Protein AF-A0A6A4YZ15-F1 (afdb_monomer_lite)

Radius of gyration: 34.21 Å; chains: 1; bounding box: 35×114×60 Å

pLDDT: mean 71.5, std 19.57, range [32.34, 95.44]

Foldseek 3Di:
DDDDDDDDDDDDDDPVNVVVVVVVVPPDDPPDPDDDPPPPPPCPPVNVDPDQAQDDAFFQVSLCVSFWDQDPVPRAIDGPPDDDPRNCVVCVPVVVLNVLVVVVSNVDRDSVRVCVVQPPQGNGSVSVSVVSVVCVVVVVD

Structure (mmCIF, N/CA/C/O backbone):
data_AF-A0A6A4YZ15-F1
#
_entry.id   AF-A0A6A4YZ15-F1
#
loop_
_atom_site.group_PDB
_atom_site.id
_atom_site.type_symbol
_atom_site.label_atom_id
_atom_site.label_alt_id
_atom_site.label_comp_id
_atom_site.label_asym_id
_atom_site.label_entity_id
_atom_site.label_seq_id
_atom_site.pdbx_PDB_ins_code
_atom_site.Cartn_x
_atom_site.Cartn_y
_atom_site.Cartn_z
_atom_site.occupancy
_atom_site.B_iso_or_equiv
_atom_site.auth_seq_id
_atom_site.auth_comp_id
_atom_site.auth_asym_id
_atom_site.auth_atom_id
_atom_site.pdbx_PDB_model_num
ATOM 1 N N . MET A 1 1 ? -5.488 -96.696 44.374 1.00 39.12 1 MET A N 1
ATOM 2 C CA . MET A 1 1 ? -5.422 -95.539 45.300 1.00 39.12 1 MET A CA 1
ATOM 3 C C . MET A 1 1 ? -4.409 -94.554 44.734 1.00 39.12 1 MET A C 1
ATOM 5 O O . MET A 1 1 ? -3.483 -95.032 44.093 1.00 39.12 1 MET A O 1
ATOM 9 N N . ALA A 1 2 ? -4.594 -93.246 44.975 1.00 36.00 2 ALA A N 1
ATOM 10 C CA . ALA A 1 2 ? -3.928 -92.121 44.281 1.00 36.00 2 ALA A CA 1
ATOM 11 C C . ALA A 1 2 ? -4.309 -92.022 42.770 1.00 36.00 2 ALA A C 1
ATOM 13 O O . ALA A 1 2 ? -4.604 -93.055 42.173 1.00 36.00 2 ALA A O 1
ATOM 14 N N . LEU A 1 3 ? -4.524 -90.866 42.105 1.00 37.41 3 LEU A N 1
ATOM 15 C CA . LEU A 1 3 ? -4.035 -89.465 42.224 1.00 37.41 3 LEU A CA 1
ATOM 16 C C . LEU A 1 3 ? -2.564 -89.315 41.768 1.00 37.41 3 LEU A C 1
ATOM 18 O O . LEU A 1 3 ? -1.735 -90.081 42.239 1.00 37.41 3 LEU A O 1
ATOM 22 N N . THR A 1 4 ? -2.140 -88.385 40.897 1.00 38.31 4 THR A N 1
ATOM 23 C CA . THR A 1 4 ? -2.760 -87.240 40.160 1.00 38.31 4 THR A CA 1
ATOM 24 C C . THR A 1 4 ? -2.406 -87.339 38.636 1.00 38.31 4 THR A C 1
ATOM 26 O O . THR A 1 4 ? -2.055 -88.437 38.218 1.00 38.31 4 THR A O 1
ATOM 29 N N . HIS A 1 5 ? -2.486 -86.369 37.696 1.00 36.94 5 HIS A N 1
ATOM 30 C CA . HIS A 1 5 ? -2.836 -84.928 37.643 1.00 36.94 5 HIS A CA 1
ATOM 31 C C . HIS A 1 5 ? -3.290 -84.508 36.206 1.00 36.94 5 HIS A C 1
ATOM 33 O O . HIS A 1 5 ? -3.185 -85.297 35.271 1.00 36.94 5 HIS A O 1
ATOM 39 N N . GLU A 1 6 ? -3.731 -83.255 36.022 1.00 37.06 6 GLU A N 1
ATOM 40 C CA . GLU A 1 6 ? -3.814 -82.513 34.734 1.00 37.06 6 GLU A CA 1
ATOM 41 C C . GLU A 1 6 ? -2.393 -82.148 34.198 1.00 37.06 6 GLU A C 1
ATOM 43 O O . GLU A 1 6 ? -1.447 -82.172 34.984 1.00 37.06 6 GLU A O 1
ATOM 48 N N . THR A 1 7 ? -2.117 -81.790 32.929 1.00 33.78 7 THR A N 1
ATOM 49 C CA . THR A 1 7 ? -2.670 -80.652 32.141 1.00 33.78 7 THR A CA 1
ATOM 50 C C . THR A 1 7 ? -2.532 -80.787 30.600 1.00 33.78 7 THR A C 1
ATOM 52 O O . THR A 1 7 ? -2.102 -81.807 30.068 1.00 33.78 7 THR A O 1
ATOM 55 N N . CYS A 1 8 ? -2.988 -79.753 29.875 1.00 32.34 8 CYS A N 1
ATOM 56 C CA . CYS A 1 8 ? -3.321 -79.726 28.445 1.00 32.34 8 CYS A CA 1
ATOM 57 C C . CYS A 1 8 ? -2.170 -79.510 27.432 1.00 32.34 8 CYS A C 1
ATOM 59 O O . CYS A 1 8 ? -1.076 -79.063 27.759 1.00 32.34 8 CYS A O 1
ATOM 61 N N . TYR A 1 9 ? -2.528 -79.736 26.158 1.00 38.69 9 TYR A N 1
ATOM 62 C CA . TYR A 1 9 ? -1.960 -79.198 24.908 1.00 38.69 9 TYR A CA 1
ATOM 63 C C . TYR A 1 9 ? -1.015 -77.979 25.005 1.00 38.69 9 TYR A C 1
ATOM 65 O O . TYR A 1 9 ? -1.377 -76.937 25.547 1.00 38.69 9 TYR A O 1
ATOM 73 N N . GLY A 1 10 ? 0.099 -78.043 24.265 1.00 36.59 10 GLY A N 1
ATOM 74 C CA . GLY A 1 10 ? 0.912 -76.882 23.886 1.00 36.59 10 GLY A CA 1
ATOM 75 C C . GLY A 1 10 ? 1.788 -77.187 22.667 1.00 36.59 10 GLY A C 1
ATOM 76 O O . GLY A 1 10 ? 2.766 -77.921 22.769 1.00 36.59 10 GLY A O 1
ATOM 77 N N . SER A 1 11 ? 1.431 -76.662 21.492 1.00 51.66 11 SER A N 1
ATOM 78 C CA . SER A 1 11 ? 2.167 -76.899 20.240 1.00 51.66 11 SER A CA 1
ATOM 79 C C . SER A 1 11 ? 3.531 -76.200 20.242 1.00 51.66 11 SER A C 1
ATOM 81 O O . SER A 1 11 ? 3.593 -74.978 20.384 1.00 51.66 11 SER A O 1
ATOM 83 N N . GLY A 1 12 ? 4.611 -76.955 20.030 1.00 46.38 12 GLY A N 1
ATOM 84 C CA . GLY A 1 12 ? 5.973 -76.420 19.997 1.00 46.38 12 GLY A CA 1
ATOM 85 C C . GLY A 1 12 ? 6.219 -75.471 18.822 1.00 46.38 12 GLY A C 1
ATOM 86 O O . GLY A 1 12 ? 6.351 -75.911 17.682 1.00 46.38 12 GLY A O 1
ATOM 87 N N . LEU A 1 13 ? 6.330 -74.172 19.107 1.00 52.66 13 LEU A N 1
ATOM 88 C CA . LEU A 1 13 ? 6.823 -73.174 18.159 1.00 52.66 13 LEU A CA 1
ATOM 89 C C . LEU A 1 13 ? 8.352 -73.261 18.097 1.00 52.66 13 LEU A C 1
ATOM 91 O O . LEU A 1 13 ? 9.043 -72.850 19.029 1.00 52.66 13 LEU A O 1
ATOM 95 N N . THR A 1 14 ? 8.887 -73.815 17.008 1.00 62.66 14 THR A N 1
ATOM 96 C CA . THR A 1 14 ? 10.335 -73.849 16.767 1.00 62.66 14 THR A CA 1
ATOM 97 C C . THR A 1 14 ? 10.879 -72.446 16.495 1.00 62.66 14 THR A C 1
ATOM 99 O O . THR A 1 14 ? 10.172 -71.572 15.988 1.00 62.66 14 THR A O 1
ATOM 102 N N . PHE A 1 15 ? 12.158 -72.230 16.816 1.00 52.66 15 PHE A N 1
ATOM 103 C CA . PHE A 1 15 ? 12.828 -70.936 16.652 1.00 52.66 15 PHE A CA 1
ATOM 104 C C . PHE A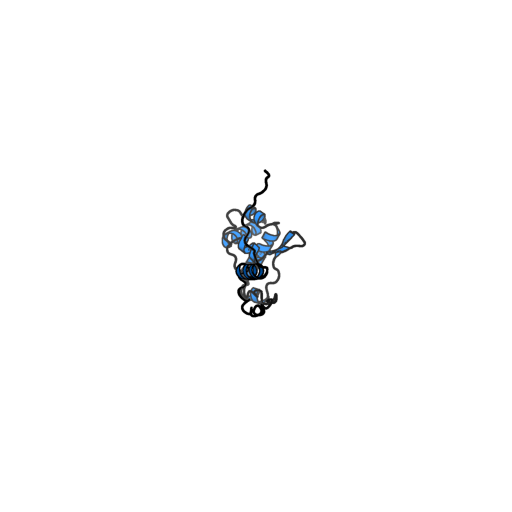 1 15 ? 12.728 -70.404 15.212 1.00 52.66 15 PHE A C 1
ATOM 106 O O . PHE A 1 15 ? 12.385 -69.241 15.005 1.00 52.66 15 PHE A O 1
ATOM 113 N N . ASP A 1 16 ? 12.909 -71.271 14.214 1.00 59.31 16 ASP A N 1
ATOM 114 C CA . ASP A 1 16 ? 12.782 -70.922 12.794 1.00 59.31 16 ASP A CA 1
ATOM 115 C C . ASP A 1 16 ? 11.363 -70.468 12.418 1.00 59.31 16 ASP A C 1
ATOM 117 O O . ASP A 1 16 ? 11.197 -69.558 11.606 1.00 59.31 16 ASP A O 1
ATOM 121 N N . GLY A 1 17 ? 10.330 -71.029 13.058 1.00 63.44 17 GLY A N 1
ATOM 122 C CA . GLY A 1 17 ? 8.944 -70.587 12.891 1.00 63.44 17 GLY A CA 1
ATOM 123 C C . GLY A 1 17 ? 8.707 -69.166 13.412 1.00 63.44 17 GLY A C 1
ATOM 124 O O . GLY A 1 17 ? 7.956 -68.406 12.802 1.00 63.44 17 GLY A O 1
ATOM 125 N N . ILE A 1 18 ? 9.393 -68.772 14.490 1.00 60.56 18 ILE A N 1
ATOM 126 C CA . ILE A 1 18 ? 9.375 -67.394 15.005 1.00 60.56 18 ILE A CA 1
ATOM 127 C C . ILE A 1 18 ? 10.125 -66.463 14.040 1.00 60.56 18 ILE A C 1
ATOM 129 O O . ILE A 1 18 ? 9.631 -65.382 13.722 1.00 60.56 18 ILE A O 1
ATOM 133 N N . VAL A 1 19 ? 11.279 -66.892 13.516 1.00 61.88 19 VAL A N 1
ATOM 134 C CA . VAL A 1 19 ? 12.065 -66.128 12.531 1.00 61.88 19 VAL A CA 1
ATOM 135 C C . VAL A 1 19 ? 11.271 -65.880 11.241 1.00 61.88 19 VAL A C 1
ATOM 137 O O . VAL A 1 19 ? 11.214 -64.742 10.772 1.00 61.88 19 VAL A O 1
ATOM 140 N N . GLU A 1 20 ? 10.609 -66.898 10.685 1.00 63.81 20 GLU A N 1
ATOM 141 C CA . GLU A 1 20 ? 9.749 -66.742 9.502 1.00 63.81 20 GLU A CA 1
ATOM 142 C C . GLU A 1 20 ? 8.501 -65.894 9.788 1.00 63.81 20 GLU A C 1
ATOM 144 O O . GLU A 1 20 ? 8.133 -65.054 8.965 1.00 63.81 20 GLU A O 1
ATOM 149 N N . ALA A 1 21 ? 7.880 -66.028 10.966 1.00 62.75 21 ALA A N 1
ATOM 150 C CA . ALA A 1 21 ? 6.767 -65.165 11.362 1.00 62.75 21 ALA A CA 1
ATOM 151 C C . ALA A 1 21 ? 7.186 -63.684 11.436 1.00 62.75 21 ALA A C 1
ATOM 153 O O . ALA A 1 21 ? 6.479 -62.820 10.920 1.00 62.75 21 ALA A O 1
ATOM 154 N N . VAL A 1 22 ? 8.361 -63.380 12.001 1.00 61.22 22 VAL A N 1
ATOM 155 C CA . VAL A 1 22 ? 8.893 -62.007 12.069 1.00 61.22 22 VAL A CA 1
ATOM 156 C C . VAL A 1 22 ? 9.191 -61.450 10.672 1.00 61.22 22 VAL A C 1
ATOM 158 O O . VAL A 1 22 ? 8.775 -60.327 10.380 1.00 61.22 22 VAL A O 1
ATOM 161 N N . LYS A 1 23 ? 9.824 -62.230 9.780 1.00 60.91 23 LYS A N 1
ATOM 162 C CA . LYS A 1 23 ? 10.033 -61.836 8.370 1.00 60.91 23 LYS A CA 1
ATOM 163 C C . LYS A 1 23 ? 8.717 -61.563 7.637 1.00 60.91 23 LYS A C 1
ATOM 165 O O . LYS A 1 23 ? 8.648 -60.644 6.831 1.00 60.91 23 LYS A O 1
ATOM 170 N N . LYS A 1 24 ? 7.679 -62.364 7.897 1.00 61.06 24 LYS A N 1
ATOM 171 C CA . LYS A 1 24 ? 6.383 -62.266 7.211 1.00 61.06 24 LYS A CA 1
ATOM 172 C C . LYS A 1 24 ? 5.505 -61.127 7.739 1.00 61.06 24 LYS A C 1
ATOM 174 O O . LYS A 1 24 ? 4.736 -60.559 6.969 1.00 61.06 24 LYS A O 1
ATOM 179 N N . CYS A 1 25 ? 5.625 -60.780 9.021 1.00 55.84 25 CYS A N 1
ATOM 180 C CA . CYS A 1 25 ? 4.919 -59.646 9.622 1.00 55.84 25 CYS A CA 1
ATOM 181 C C . CYS A 1 25 ? 5.608 -58.301 9.339 1.00 55.84 25 CYS A C 1
ATOM 183 O O . CYS A 1 25 ? 4.923 -57.300 9.140 1.00 55.84 25 CYS A O 1
ATOM 185 N N . MET A 1 26 ? 6.943 -58.258 9.274 1.00 53.00 26 MET A N 1
ATOM 186 C CA . MET A 1 26 ? 7.670 -57.075 8.805 1.00 53.00 26 MET A CA 1
ATOM 187 C C . MET A 1 26 ? 7.815 -57.115 7.283 1.00 53.00 26 MET A C 1
ATOM 189 O O . MET A 1 26 ? 8.864 -57.478 6.756 1.00 53.00 26 MET A O 1
ATOM 193 N N . GLY A 1 27 ? 6.741 -56.718 6.592 1.00 52.06 27 GLY A N 1
ATOM 194 C CA . GLY A 1 27 ? 6.672 -56.567 5.136 1.00 52.06 27 GLY A CA 1
ATOM 195 C C . GLY A 1 27 ? 7.598 -55.472 4.599 1.00 52.06 27 GLY A C 1
ATOM 196 O O . GLY A 1 27 ? 7.142 -54.425 4.147 1.00 52.06 27 GLY A O 1
ATOM 197 N N . ILE A 1 28 ? 8.905 -55.716 4.660 1.00 43.62 28 ILE A N 1
ATOM 198 C CA . ILE A 1 28 ? 9.940 -54.869 4.077 1.00 43.62 28 ILE A CA 1
ATOM 199 C C . ILE A 1 28 ? 9.921 -55.110 2.565 1.00 43.62 28 ILE A C 1
ATOM 201 O O . ILE A 1 28 ? 10.616 -55.987 2.047 1.00 43.62 28 ILE A O 1
ATOM 205 N N . GLU A 1 29 ? 9.136 -54.305 1.842 1.00 43.88 29 GLU A N 1
ATOM 206 C CA . GLU A 1 29 ? 9.487 -53.992 0.457 1.00 43.88 29 GLU A CA 1
ATOM 207 C C . GLU A 1 29 ? 10.957 -53.562 0.438 1.00 43.88 29 GLU A C 1
ATOM 209 O O . GLU A 1 29 ? 11.372 -52.706 1.228 1.00 43.88 29 GLU A O 1
ATOM 214 N N . GLN A 1 30 ? 11.762 -54.155 -0.447 1.00 50.62 30 GLN A N 1
ATOM 215 C CA . GLN A 1 30 ? 13.136 -53.694 -0.618 1.00 50.62 30 GLN A CA 1
ATOM 216 C C . GLN A 1 30 ? 13.096 -52.200 -0.964 1.00 50.62 30 GLN A C 1
ATOM 218 O O . GLN A 1 30 ? 12.348 -51.828 -1.874 1.00 50.62 30 GLN A O 1
ATOM 223 N N . PRO A 1 31 ? 13.874 -51.334 -0.286 1.00 43.81 31 PRO A N 1
ATOM 224 C CA . PRO A 1 31 ? 13.873 -49.911 -0.579 1.00 43.81 31 PRO A CA 1
ATOM 225 C C . PRO A 1 31 ? 14.389 -49.692 -2.003 1.00 43.81 31 PRO A C 1
ATOM 227 O O . PRO A 1 31 ? 15.595 -49.673 -2.257 1.00 43.81 31 PRO A O 1
ATOM 230 N N . LYS A 1 32 ? 13.441 -49.544 -2.937 1.00 49.38 32 LYS A N 1
ATOM 231 C CA . LYS A 1 32 ? 13.663 -49.191 -4.340 1.00 49.38 32 LYS A CA 1
ATOM 232 C C . LYS A 1 32 ? 14.693 -48.060 -4.386 1.00 49.38 32 LYS A C 1
ATOM 234 O O . LYS A 1 32 ? 14.448 -47.063 -3.707 1.00 49.38 32 LYS A O 1
ATOM 239 N N . PRO A 1 33 ? 15.806 -48.182 -5.141 1.00 41.81 33 PRO A N 1
ATOM 240 C CA . PRO A 1 33 ? 16.920 -47.244 -5.054 1.00 41.81 33 PRO A CA 1
ATOM 241 C C . PRO A 1 33 ? 16.455 -45.792 -5.151 1.00 41.81 33 PRO A C 1
ATOM 243 O O . PRO A 1 33 ? 16.083 -45.309 -6.223 1.00 41.81 33 PRO A O 1
ATOM 246 N N . VAL A 1 34 ? 16.443 -45.110 -4.003 1.00 50.19 34 VAL A N 1
ATOM 247 C CA . VAL A 1 34 ? 16.030 -43.714 -3.915 1.00 50.19 34 VAL A CA 1
ATOM 248 C C . VAL A 1 34 ? 17.143 -42.907 -4.557 1.00 50.19 34 VAL A C 1
ATOM 250 O O . VAL A 1 34 ? 18.178 -42.651 -3.940 1.00 50.19 34 VAL A O 1
ATOM 253 N N . LEU A 1 35 ? 16.936 -42.547 -5.826 1.00 58.62 35 LEU A N 1
ATOM 254 C CA . LEU A 1 35 ? 17.777 -41.585 -6.526 1.00 58.62 35 LEU A CA 1
ATOM 255 C C . LEU A 1 35 ? 17.962 -40.374 -5.600 1.00 58.62 35 LEU A C 1
ATOM 257 O O . LEU A 1 35 ? 16.956 -39.856 -5.101 1.00 58.62 35 LEU A O 1
ATOM 261 N N . PRO A 1 36 ? 19.208 -39.939 -5.330 1.00 50.97 36 PRO A N 1
ATOM 262 C CA . PRO A 1 36 ? 19.458 -38.879 -4.363 1.00 50.97 36 PRO A CA 1
ATOM 263 C C . PRO A 1 36 ? 18.630 -37.651 -4.761 1.00 50.97 36 PRO A C 1
ATOM 265 O O . PRO A 1 36 ? 18.656 -37.294 -5.945 1.00 50.97 36 PRO A O 1
ATOM 268 N N . PRO A 1 37 ? 17.882 -37.031 -3.822 1.00 51.75 37 PRO A N 1
ATOM 269 C CA . PRO A 1 37 ? 16.864 -36.032 -4.138 1.00 51.75 37 PRO A CA 1
ATOM 270 C C . PRO A 1 37 ? 17.471 -34.959 -5.035 1.00 51.75 37 PRO A C 1
ATOM 272 O O . PRO A 1 37 ? 18.409 -34.269 -4.626 1.00 51.75 37 PRO A O 1
ATOM 275 N N . ALA A 1 38 ? 16.995 -34.918 -6.287 1.00 56.81 38 ALA A N 1
ATOM 276 C CA . ALA A 1 38 ? 17.721 -34.360 -7.426 1.00 56.81 38 ALA A CA 1
ATOM 277 C C . ALA A 1 38 ? 18.187 -32.938 -7.112 1.00 56.81 38 ALA A C 1
ATOM 279 O O . ALA A 1 38 ? 17.349 -32.038 -7.088 1.00 56.81 38 ALA A O 1
ATOM 280 N N . ARG A 1 39 ? 19.497 -32.797 -6.800 1.00 50.38 39 ARG A N 1
ATOM 281 C CA . ARG A 1 39 ? 20.056 -31.755 -5.907 1.00 50.38 39 ARG A CA 1
ATOM 282 C C . ARG A 1 39 ? 19.167 -30.522 -5.880 1.00 50.38 39 ARG A C 1
ATOM 284 O O . ARG A 1 39 ? 19.285 -29.690 -6.783 1.00 50.38 39 ARG A O 1
ATOM 291 N N . GLN A 1 40 ? 18.308 -30.413 -4.861 1.00 52.91 40 GLN A N 1
ATOM 292 C CA . GLN A 1 40 ? 17.475 -29.231 -4.682 1.00 52.91 40 GLN A CA 1
ATOM 293 C C . GLN A 1 40 ? 18.431 -28.066 -4.462 1.00 52.91 40 GLN A C 1
ATOM 295 O O . GLN A 1 40 ? 18.951 -27.866 -3.364 1.00 52.91 40 GLN A O 1
ATOM 300 N N . ARG A 1 41 ? 18.742 -27.355 -5.553 1.00 49.34 41 ARG A N 1
ATOM 301 C CA . ARG A 1 41 ? 19.605 -26.185 -5.522 1.00 49.34 41 ARG A CA 1
ATOM 302 C C . ARG A 1 41 ? 18.951 -25.259 -4.520 1.00 49.34 41 ARG A C 1
ATOM 304 O O . ARG A 1 41 ? 17.810 -24.849 -4.725 1.00 49.34 41 ARG A O 1
ATOM 311 N N . GLN A 1 42 ? 19.663 -24.986 -3.432 1.00 42.81 42 GLN A N 1
ATOM 312 C CA . GLN A 1 42 ? 19.320 -23.898 -2.541 1.00 42.81 42 GLN A CA 1
ATOM 313 C C . GLN A 1 42 ? 19.348 -22.649 -3.415 1.00 42.81 42 GLN A C 1
ATOM 315 O O . GLN A 1 42 ? 20.428 -22.142 -3.720 1.00 42.81 42 GLN A O 1
ATOM 320 N N . LEU A 1 43 ? 18.167 -22.247 -3.900 1.00 39.84 43 LEU A N 1
ATOM 321 C CA . LEU A 1 43 ? 18.012 -21.072 -4.740 1.00 39.84 43 LEU A CA 1
ATOM 322 C C . LEU A 1 43 ? 18.668 -19.940 -3.975 1.00 39.84 43 LEU A C 1
ATOM 324 O O . LEU A 1 43 ? 18.339 -19.681 -2.812 1.00 39.84 43 LEU A O 1
ATOM 328 N N . SER A 1 44 ? 19.675 -19.339 -4.595 1.00 47.47 44 SER A N 1
ATOM 329 C CA . SER A 1 44 ? 20.388 -18.250 -3.959 1.00 47.47 44 SER A CA 1
ATOM 330 C C . SER A 1 44 ? 19.373 -17.150 -3.642 1.00 47.47 44 SER A C 1
ATOM 332 O O . SER A 1 44 ? 18.393 -16.974 -4.367 1.00 47.47 44 SER A O 1
ATOM 334 N N . LEU A 1 45 ? 19.608 -16.343 -2.604 1.00 44.75 45 LEU A N 1
ATOM 335 C CA . LEU A 1 45 ? 18.715 -15.215 -2.283 1.00 44.75 45 LEU A CA 1
ATOM 336 C C . LEU A 1 45 ? 18.540 -14.213 -3.451 1.00 44.75 45 LEU A C 1
ATOM 338 O O . LEU A 1 45 ? 17.688 -13.336 -3.382 1.00 44.75 45 LEU A O 1
ATOM 342 N N . ARG A 1 46 ? 19.327 -14.356 -4.529 1.00 38.75 46 ARG A N 1
ATOM 343 C CA . ARG A 1 46 ? 19.251 -13.598 -5.785 1.00 38.75 46 ARG A CA 1
ATOM 344 C C . ARG A 1 46 ? 18.309 -14.217 -6.830 1.00 38.75 46 ARG A C 1
ATOM 346 O O . ARG A 1 46 ? 17.884 -13.513 -7.736 1.00 38.75 46 ARG A O 1
ATOM 353 N N . GLU A 1 47 ? 17.977 -15.502 -6.717 1.00 38.94 47 GLU A N 1
ATOM 354 C CA . GLU A 1 47 ? 16.963 -16.192 -7.534 1.00 38.94 47 GLU A CA 1
ATOM 355 C C . GLU A 1 47 ? 15.557 -16.084 -6.919 1.00 38.94 47 GLU A C 1
ATOM 357 O O . GLU A 1 47 ? 14.562 -16.249 -7.626 1.00 38.94 47 GLU A O 1
ATOM 362 N N . CYS A 1 48 ? 15.461 -15.728 -5.632 1.00 39.75 48 CYS A N 1
ATOM 363 C CA . CYS A 1 48 ? 14.217 -15.376 -4.943 1.00 39.75 48 CYS A CA 1
ATOM 364 C C . CYS A 1 48 ? 13.622 -14.049 -5.458 1.00 39.75 48 CYS A C 1
ATOM 366 O O . CYS A 1 48 ? 13.633 -13.028 -4.778 1.00 39.75 48 CYS A O 1
ATOM 368 N N . VAL A 1 49 ? 13.066 -14.102 -6.669 1.00 47.78 49 VAL A N 1
ATOM 369 C CA . VAL A 1 49 ? 12.210 -13.088 -7.300 1.00 47.78 49 VAL A CA 1
ATOM 370 C C . VAL A 1 49 ? 12.827 -11.683 -7.366 1.00 47.78 49 VAL A C 1
ATOM 372 O O . VAL A 1 49 ? 12.378 -10.743 -6.707 1.00 47.78 49 VAL A O 1
ATOM 375 N N . VAL A 1 50 ? 13.775 -11.489 -8.293 1.00 47.94 50 VAL A N 1
ATOM 376 C CA . VAL A 1 50 ? 14.072 -10.145 -8.826 1.00 47.94 50 VAL A CA 1
ATOM 377 C C . VAL A 1 50 ? 12.841 -9.651 -9.595 1.00 47.94 50 VAL A C 1
ATOM 379 O O . VAL A 1 50 ? 12.699 -9.854 -10.804 1.00 47.94 50 VAL A O 1
ATOM 382 N N . THR A 1 51 ? 11.912 -9.035 -8.866 1.00 55.88 51 THR A N 1
ATOM 383 C CA . THR A 1 51 ? 10.706 -8.416 -9.416 1.00 55.88 51 THR A CA 1
ATOM 384 C C . THR A 1 51 ? 11.119 -7.325 -10.405 1.00 55.88 51 THR A C 1
ATOM 386 O O . THR A 1 51 ? 11.710 -6.315 -10.042 1.00 55.88 51 THR A O 1
ATOM 389 N N . LYS A 1 52 ? 10.831 -7.524 -11.699 1.00 66.38 52 LYS A N 1
ATOM 390 C CA . LYS A 1 52 ? 11.224 -6.578 -12.767 1.00 66.38 52 LYS A CA 1
ATOM 391 C C . LYS A 1 52 ? 10.446 -5.251 -12.722 1.00 66.38 52 LYS A C 1
ATOM 393 O O . LYS A 1 52 ? 10.736 -4.335 -13.483 1.00 66.38 52 LYS A O 1
ATOM 398 N N . SER A 1 53 ? 9.449 -5.155 -11.849 1.00 72.38 53 SER A N 1
ATOM 399 C CA . SER A 1 53 ? 8.553 -4.019 -11.662 1.00 72.38 53 SER A CA 1
ATOM 400 C C . SER A 1 53 ? 8.095 -3.955 -10.205 1.00 72.38 53 SER A C 1
ATOM 402 O O . SER A 1 53 ? 8.192 -4.933 -9.465 1.00 72.38 53 SER A O 1
ATOM 404 N N . ILE A 1 54 ? 7.593 -2.795 -9.781 1.00 80.12 54 ILE A N 1
ATOM 405 C CA . ILE A 1 54 ? 7.060 -2.616 -8.427 1.00 80.12 54 ILE A CA 1
ATOM 406 C C . ILE A 1 54 ? 5.787 -3.474 -8.252 1.00 80.12 54 ILE A C 1
ATOM 408 O O . ILE A 1 54 ? 4.884 -3.373 -9.096 1.00 80.12 54 ILE A O 1
ATOM 412 N N . PRO A 1 55 ? 5.687 -4.292 -7.179 1.00 80.50 55 PRO A N 1
ATOM 413 C CA . PRO A 1 55 ? 4.502 -5.094 -6.880 1.00 80.50 55 PRO A CA 1
ATOM 414 C C . PRO A 1 55 ? 3.212 -4.267 -6.861 1.00 80.50 55 PRO A C 1
ATOM 416 O O . PRO A 1 55 ? 3.213 -3.090 -6.495 1.00 80.50 55 PRO A O 1
ATOM 419 N N . THR A 1 56 ? 2.114 -4.875 -7.312 1.00 84.75 56 THR A N 1
ATOM 420 C CA . THR A 1 56 ? 0.820 -4.201 -7.471 1.00 84.75 56 THR A CA 1
ATOM 421 C C . THR A 1 56 ? -0.155 -4.709 -6.415 1.00 84.75 56 THR A C 1
ATOM 423 O O . THR A 1 56 ? -0.625 -5.843 -6.489 1.00 84.75 56 THR A O 1
ATOM 426 N N . ALA A 1 57 ? -0.452 -3.855 -5.441 1.00 88.50 57 ALA A N 1
ATOM 427 C CA . ALA A 1 57 ? -1.372 -4.145 -4.352 1.00 88.50 57 ALA A CA 1
ATOM 428 C C . ALA A 1 57 ? -2.835 -3.863 -4.727 1.00 88.50 57 ALA A C 1
ATOM 430 O O . ALA A 1 57 ? -3.136 -2.918 -5.460 1.00 88.50 57 ALA A O 1
ATOM 431 N N . ARG A 1 58 ? -3.749 -4.675 -4.192 1.00 89.81 58 ARG A N 1
ATOM 432 C CA . ARG A 1 58 ? -5.203 -4.588 -4.415 1.00 89.81 58 ARG A CA 1
ATOM 433 C C . ARG A 1 58 ? -5.961 -4.003 -3.220 1.00 89.81 58 ARG A C 1
ATOM 435 O O . ARG A 1 58 ? -6.989 -3.359 -3.416 1.00 89.81 58 ARG A O 1
ATOM 442 N N . SER A 1 59 ? -5.429 -4.151 -2.007 1.00 91.56 59 SER A N 1
ATOM 443 C CA . SER A 1 59 ? -5.966 -3.608 -0.748 1.00 91.56 59 SER A CA 1
ATOM 444 C C . SER A 1 59 ? -4.861 -2.955 0.097 1.00 91.56 59 SER A C 1
ATOM 446 O O . SER A 1 59 ? -3.694 -2.938 -0.298 1.00 91.56 59 SER A O 1
ATOM 448 N N . GLY A 1 60 ? -5.220 -2.403 1.259 1.00 88.44 60 GLY A N 1
ATOM 449 C CA . GLY A 1 60 ? -4.269 -1.857 2.229 1.00 88.44 60 GLY A CA 1
ATOM 450 C C . GLY A 1 60 ? -3.368 -2.915 2.858 1.00 88.44 60 GLY A C 1
ATOM 451 O O . GLY A 1 60 ? -2.158 -2.718 2.896 1.00 88.44 60 GLY A O 1
ATOM 452 N N . ARG A 1 61 ? -3.927 -4.065 3.251 1.00 90.88 61 ARG A N 1
ATOM 453 C CA . ARG A 1 61 ? -3.152 -5.206 3.759 1.00 90.88 61 ARG A CA 1
ATOM 454 C C . ARG A 1 61 ? -2.238 -5.812 2.692 1.00 90.88 61 ARG A C 1
ATOM 456 O O . ARG A 1 61 ? -1.054 -5.969 2.942 1.00 90.88 61 ARG A O 1
ATOM 463 N N . ASP A 1 62 ? -2.728 -5.984 1.461 1.00 90.19 62 ASP A N 1
ATOM 464 C CA . ASP A 1 62 ? -1.909 -6.413 0.309 1.00 90.19 62 ASP A CA 1
ATOM 465 C C . ASP A 1 62 ? -0.762 -5.409 0.033 1.00 90.19 62 ASP A C 1
ATOM 467 O O . ASP A 1 62 ? 0.346 -5.804 -0.312 1.00 90.19 62 ASP A O 1
ATOM 471 N N . ALA A 1 63 ? -0.977 -4.104 0.250 1.00 89.56 63 ALA A N 1
ATOM 472 C CA . ALA A 1 63 ? 0.073 -3.082 0.153 1.00 89.56 63 ALA A CA 1
ATOM 473 C C . ALA A 1 63 ? 1.047 -3.073 1.342 1.00 89.56 63 ALA A C 1
ATOM 475 O O . ALA A 1 63 ? 2.193 -2.662 1.177 1.00 89.56 63 ALA A O 1
ATOM 476 N N . TRP A 1 64 ? 0.610 -3.493 2.528 1.00 88.44 64 TRP A N 1
ATOM 477 C CA . TRP A 1 64 ? 1.469 -3.659 3.698 1.00 88.44 64 TRP A CA 1
ATOM 478 C C . TRP A 1 64 ? 2.361 -4.888 3.504 1.00 88.44 64 TRP A C 1
ATOM 480 O O . TRP A 1 64 ? 3.578 -4.752 3.428 1.00 88.44 64 TRP A O 1
ATOM 490 N N . ASP A 1 65 ? 1.766 -6.057 3.275 1.00 87.81 65 ASP A N 1
ATOM 491 C CA . ASP A 1 65 ? 2.468 -7.340 3.173 1.00 87.81 65 ASP A CA 1
ATOM 492 C C . ASP A 1 65 ? 3.427 -7.404 1.965 1.00 87.81 65 ASP A C 1
ATOM 494 O O . ASP A 1 65 ? 4.518 -7.964 2.065 1.00 87.81 65 ASP A O 1
ATOM 498 N N . GLN A 1 66 ? 3.083 -6.779 0.826 1.00 86.00 66 GLN A N 1
ATOM 499 C CA . GLN A 1 66 ? 3.982 -6.706 -0.338 1.00 86.00 66 GLN A CA 1
ATOM 500 C C . GLN A 1 66 ? 5.194 -5.781 -0.132 1.00 86.00 66 GLN A C 1
ATOM 502 O O . GLN A 1 66 ? 6.173 -5.895 -0.875 1.00 86.00 66 GLN A O 1
ATOM 507 N N . TRP A 1 67 ? 5.126 -4.811 0.787 1.00 83.75 67 TRP A N 1
ATOM 508 C CA . TRP A 1 67 ? 6.078 -3.691 0.846 1.00 83.75 67 TRP A CA 1
ATOM 509 C C . TRP A 1 67 ? 6.736 -3.468 2.212 1.00 83.75 67 TRP A C 1
ATOM 511 O O . TRP A 1 67 ? 7.668 -2.6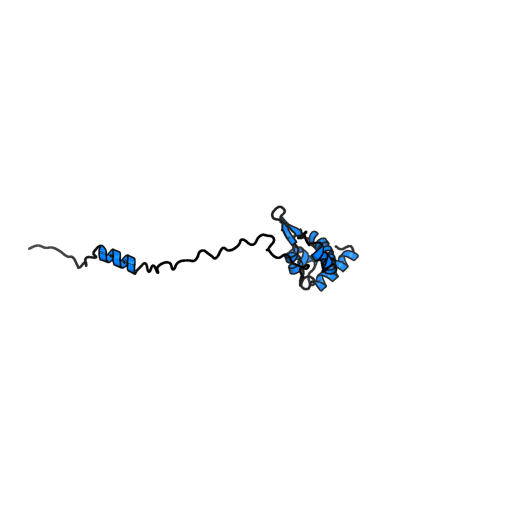60 2.277 1.00 83.75 67 TRP A O 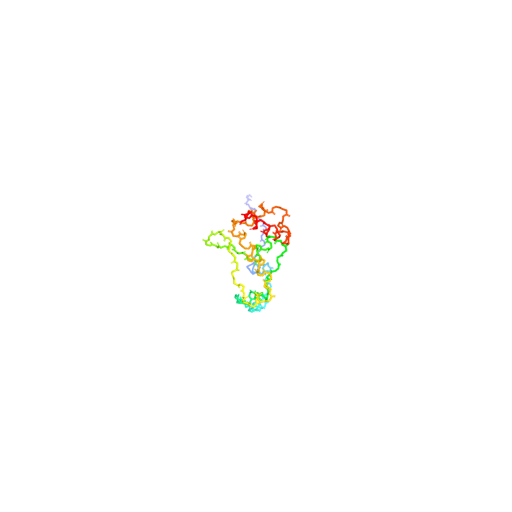1
ATOM 521 N N . PHE A 1 68 ? 6.283 -4.143 3.268 1.00 79.00 68 PHE A N 1
ATOM 522 C CA . PHE A 1 68 ? 6.731 -3.988 4.651 1.00 79.00 68 PHE A CA 1
ATOM 523 C C . PHE A 1 68 ? 6.952 -5.359 5.285 1.00 79.00 68 PHE A C 1
ATOM 525 O O . PHE A 1 68 ? 6.107 -6.242 5.197 1.00 79.00 68 PHE A O 1
ATOM 532 N N . THR A 1 69 ? 8.081 -5.532 5.966 1.00 74.88 69 THR A N 1
ATOM 533 C CA . THR A 1 69 ? 8.399 -6.751 6.717 1.00 74.88 69 THR A CA 1
ATOM 534 C C . THR A 1 69 ? 8.503 -6.434 8.202 1.00 74.88 69 THR A C 1
ATOM 536 O O . THR A 1 69 ? 9.012 -5.381 8.589 1.00 74.88 69 THR A O 1
ATOM 539 N N . ALA A 1 70 ? 8.022 -7.333 9.060 1.00 68.69 70 ALA A N 1
ATOM 540 C CA . ALA A 1 70 ? 8.232 -7.210 10.500 1.00 68.69 70 ALA A CA 1
ATOM 541 C C . ALA A 1 70 ? 9.737 -7.302 10.807 1.00 68.69 70 ALA A C 1
ATOM 543 O O . ALA A 1 70 ? 10.394 -8.261 10.404 1.00 68.69 70 ALA A O 1
ATOM 544 N N . CYS A 1 71 ? 10.295 -6.314 11.510 1.00 67.44 71 CYS A N 1
ATOM 545 C CA . CYS A 1 71 ? 11.696 -6.316 11.916 1.00 67.44 71 CYS A CA 1
ATOM 546 C C . CYS A 1 71 ? 11.873 -7.151 13.197 1.00 67.44 71 CYS A C 1
ATOM 548 O O . CYS A 1 71 ? 11.425 -6.715 14.265 1.00 67.44 71 CYS A O 1
ATOM 550 N N . PRO A 1 72 ? 12.587 -8.297 13.162 1.00 59.88 72 PRO A N 1
ATOM 551 C CA . PRO A 1 72 ? 12.703 -9.178 14.330 1.00 59.88 72 PRO A CA 1
ATOM 552 C C . PRO A 1 72 ? 13.444 -8.554 15.522 1.00 59.88 72 PRO A C 1
ATOM 554 O O . PRO A 1 72 ? 13.398 -9.092 16.620 1.00 59.88 72 PRO A O 1
ATOM 557 N N . LYS A 1 73 ? 14.152 -7.434 15.309 1.00 60.75 73 LYS A N 1
ATOM 558 C CA . LYS A 1 73 ? 14.943 -6.737 16.336 1.00 60.75 73 LYS A CA 1
ATOM 559 C C . LYS A 1 73 ? 14.202 -5.602 17.049 1.00 60.75 73 LYS A C 1
ATOM 561 O O . LYS A 1 73 ? 14.711 -5.111 18.048 1.00 60.75 73 LYS A O 1
ATOM 566 N N . SER A 1 74 ? 13.056 -5.153 16.533 1.00 59.78 74 SER A N 1
ATOM 567 C CA . SER A 1 74 ? 12.303 -4.023 17.106 1.00 59.78 74 SER A CA 1
ATOM 568 C C . SER A 1 74 ? 10.800 -4.265 17.244 1.00 59.78 74 SER A C 1
ATOM 570 O O . SER A 1 74 ? 10.121 -3.439 17.845 1.00 59.78 74 SER A O 1
ATOM 572 N N . GLY A 1 75 ? 10.257 -5.345 16.670 1.00 60.28 75 GLY A N 1
ATOM 573 C CA . GLY A 1 75 ? 8.812 -5.605 16.648 1.00 60.28 75 GLY A CA 1
ATOM 574 C C . GLY A 1 75 ? 8.009 -4.637 15.766 1.00 60.28 75 GLY A C 1
ATOM 575 O O . GLY A 1 75 ? 6.790 -4.747 15.696 1.00 60.28 75 GLY A O 1
ATOM 576 N N . LEU A 1 76 ? 8.676 -3.702 15.081 1.00 61.38 76 LEU A N 1
ATOM 577 C CA . LEU A 1 76 ? 8.062 -2.733 14.174 1.00 61.38 76 LEU A CA 1
ATOM 578 C C . LEU A 1 76 ? 8.171 -3.205 12.724 1.00 61.38 76 LEU A C 1
ATOM 580 O O . LEU A 1 76 ? 9.151 -3.844 12.338 1.00 61.38 76 LEU A O 1
ATOM 584 N N . PHE A 1 77 ? 7.200 -2.838 11.894 1.00 67.56 77 PHE A N 1
ATOM 585 C CA . PHE A 1 77 ? 7.267 -3.086 10.456 1.00 67.56 77 PHE A CA 1
ATOM 586 C C . PHE A 1 77 ? 8.199 -2.080 9.767 1.00 67.56 77 PHE A C 1
ATOM 588 O O . PHE A 1 77 ? 8.114 -0.871 9.982 1.00 67.56 77 PHE A O 1
ATOM 595 N N . CYS A 1 78 ? 9.092 -2.576 8.913 1.00 66.25 78 CYS A N 1
ATOM 596 C CA . CYS A 1 78 ? 10.026 -1.774 8.131 1.00 66.25 78 CYS A CA 1
ATOM 597 C C . CYS A 1 78 ? 9.717 -1.900 6.638 1.00 66.25 78 CYS A C 1
ATOM 599 O O . CYS A 1 78 ? 9.507 -2.998 6.128 1.00 66.25 78 CYS A O 1
ATOM 601 N N . ALA A 1 79 ? 9.730 -0.776 5.917 1.00 72.25 79 ALA A N 1
ATOM 602 C CA . ALA A 1 79 ? 9.578 -0.782 4.466 1.00 72.25 79 ALA A CA 1
ATOM 603 C C . ALA A 1 79 ? 10.731 -1.553 3.800 1.00 72.25 79 ALA A C 1
ATOM 605 O O . ALA A 1 79 ? 11.900 -1.261 4.059 1.00 72.25 79 ALA A O 1
ATOM 606 N N . ILE A 1 80 ? 10.405 -2.468 2.883 1.00 74.62 80 ILE A N 1
ATOM 607 C CA . ILE A 1 80 ? 11.363 -3.140 1.994 1.00 74.62 80 ILE A CA 1
ATOM 608 C C . ILE A 1 80 ? 12.035 -2.052 1.154 1.00 74.62 80 ILE A C 1
ATOM 610 O O . ILE A 1 80 ? 11.410 -1.478 0.258 1.00 74.62 80 ILE A O 1
ATOM 614 N N . LYS A 1 81 ? 13.274 -1.691 1.486 1.00 63.75 81 LYS A N 1
ATOM 615 C CA . LYS A 1 81 ? 13.882 -0.425 1.045 1.00 63.75 81 LYS A CA 1
ATOM 616 C C . LYS A 1 81 ? 14.387 -0.472 -0.402 1.00 63.75 81 LYS A C 1
ATOM 618 O O . LYS A 1 81 ? 14.430 0.555 -1.076 1.00 63.75 81 LYS A O 1
ATOM 623 N N . ASP A 1 82 ? 14.686 -1.669 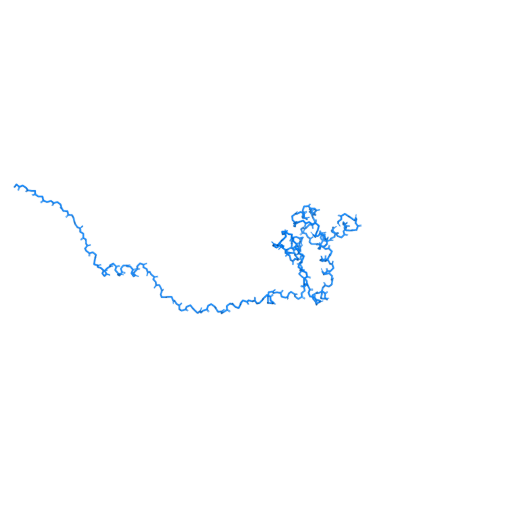-0.894 1.00 67.19 82 ASP A N 1
ATOM 624 C CA . ASP A 1 82 ? 15.648 -1.889 -1.977 1.00 67.19 82 ASP A CA 1
ATOM 625 C C . ASP A 1 82 ? 14.998 -2.166 -3.344 1.00 67.19 82 ASP A C 1
ATOM 627 O O . ASP A 1 82 ? 15.283 -3.160 -4.011 1.00 67.19 82 ASP A O 1
ATOM 631 N N . PHE A 1 83 ? 14.122 -1.265 -3.802 1.00 76.25 83 PHE A N 1
ATOM 632 C CA . PHE A 1 83 ? 13.713 -1.262 -5.213 1.00 76.25 83 PHE A CA 1
ATOM 633 C C . PHE A 1 83 ? 14.850 -0.731 -6.091 1.00 76.25 83 PHE A C 1
ATOM 635 O O . PHE A 1 83 ? 15.394 0.347 -5.843 1.00 76.25 83 PHE A O 1
ATOM 642 N N . THR A 1 84 ? 15.193 -1.468 -7.148 1.00 83.31 84 THR A N 1
ATOM 643 C CA . THR A 1 84 ? 16.300 -1.087 -8.032 1.00 83.31 84 THR A CA 1
ATOM 644 C C . THR A 1 84 ? 15.966 0.163 -8.850 1.00 83.31 84 THR A C 1
ATOM 646 O O . THR A 1 84 ? 14.803 0.472 -9.130 1.00 83.31 84 THR A O 1
ATOM 649 N N . LYS A 1 85 ? 17.009 0.872 -9.304 1.00 84.31 85 LYS A N 1
ATOM 650 C CA . LYS A 1 85 ? 16.873 2.048 -10.179 1.00 84.31 85 LYS A CA 1
ATOM 651 C C . LYS A 1 85 ? 16.019 1.748 -11.416 1.00 84.31 85 LYS A C 1
ATOM 653 O O . LYS A 1 85 ? 15.296 2.629 -11.872 1.00 84.31 85 LYS A O 1
ATOM 658 N N . ASP A 1 86 ? 16.071 0.523 -11.933 1.00 83.88 86 ASP A N 1
ATOM 659 C CA . ASP A 1 86 ? 15.333 0.114 -13.126 1.00 83.88 86 ASP A CA 1
ATOM 660 C C . ASP A 1 86 ? 13.869 -0.243 -12.833 1.00 83.88 86 ASP A C 1
ATOM 662 O O . ASP A 1 86 ? 13.003 0.202 -13.581 1.00 83.88 86 ASP A O 1
ATOM 666 N N . MET A 1 87 ? 13.548 -0.871 -11.691 1.00 84.06 87 MET A N 1
ATOM 667 C CA . MET A 1 87 ? 12.151 -0.990 -11.226 1.00 84.06 87 MET A CA 1
ATOM 668 C C . MET A 1 87 ? 11.485 0.390 -11.105 1.00 84.06 87 MET A C 1
ATOM 670 O O . MET A 1 87 ? 10.341 0.579 -11.520 1.00 84.06 87 MET A O 1
ATOM 674 N N . ILE A 1 88 ? 12.226 1.371 -10.574 1.00 87.38 88 ILE A N 1
ATOM 675 C CA . ILE A 1 88 ? 11.765 2.757 -10.412 1.00 87.38 88 ILE A CA 1
ATOM 676 C C . ILE A 1 88 ? 11.652 3.476 -11.768 1.00 87.38 88 ILE A C 1
ATOM 678 O O . ILE A 1 88 ? 10.743 4.284 -11.940 1.00 87.38 88 ILE A O 1
ATOM 682 N N . LYS A 1 89 ? 12.516 3.190 -12.757 1.00 86.88 89 LYS A N 1
ATOM 683 C CA . LYS A 1 89 ? 12.333 3.682 -14.139 1.00 86.88 89 LYS A CA 1
ATOM 684 C C . LYS A 1 89 ? 11.054 3.118 -14.761 1.00 86.88 89 LYS A C 1
ATOM 686 O O . LYS A 1 89 ? 10.298 3.893 -15.339 1.00 86.88 89 LYS A O 1
ATOM 691 N N . CYS A 1 90 ? 10.835 1.806 -14.643 1.00 85.81 90 CYS A N 1
ATOM 692 C CA . CYS A 1 90 ? 9.704 1.104 -15.248 1.00 85.81 90 CYS A CA 1
ATOM 693 C C . CYS A 1 90 ? 8.351 1.558 -14.686 1.00 85.81 90 CYS A C 1
ATOM 695 O O . CYS A 1 90 ? 7.399 1.665 -15.451 1.00 85.81 90 CYS A O 1
ATOM 697 N N . ASP A 1 91 ? 8.257 1.857 -13.384 1.00 85.38 91 ASP A N 1
ATOM 698 C CA . ASP A 1 91 ? 7.019 2.369 -12.782 1.00 85.38 91 ASP A CA 1
ATOM 699 C C . ASP A 1 91 ? 7.275 3.471 -11.734 1.00 85.38 91 ASP A C 1
ATOM 701 O O . ASP A 1 91 ? 7.089 3.307 -10.523 1.00 85.38 91 ASP A O 1
ATOM 705 N N . ARG A 1 92 ? 7.680 4.654 -12.222 1.00 88.69 92 ARG A N 1
ATOM 706 C CA . ARG A 1 92 ? 7.829 5.871 -11.395 1.00 88.69 92 ARG A CA 1
ATOM 707 C C . ARG A 1 92 ? 6.547 6.231 -10.640 1.00 88.69 92 ARG A C 1
ATOM 709 O O . ARG A 1 92 ? 6.618 6.850 -9.576 1.00 88.69 92 ARG A O 1
ATOM 716 N N . ARG A 1 93 ? 5.381 5.868 -11.190 1.00 89.88 93 ARG A N 1
ATOM 717 C CA . ARG A 1 93 ? 4.080 6.160 -10.590 1.00 89.88 93 ARG A CA 1
ATOM 718 C C . ARG A 1 93 ? 3.886 5.318 -9.334 1.00 89.88 93 ARG A C 1
ATOM 720 O O . ARG A 1 93 ? 3.798 5.910 -8.261 1.00 89.88 93 ARG A O 1
ATOM 727 N N . LYS A 1 94 ? 3.915 3.983 -9.423 1.00 88.62 94 LYS A N 1
ATOM 728 C CA . LYS A 1 94 ? 3.798 3.105 -8.242 1.00 88.62 94 LYS A CA 1
ATOM 729 C C . LYS A 1 94 ? 4.883 3.380 -7.208 1.00 88.62 94 LYS A C 1
ATOM 731 O O . LYS A 1 94 ? 4.611 3.273 -6.017 1.00 88.62 94 LYS A O 1
ATOM 736 N N . TYR A 1 95 ? 6.077 3.814 -7.625 1.00 89.38 95 TYR A N 1
ATOM 737 C CA . TYR A 1 95 ? 7.089 4.286 -6.679 1.00 89.38 95 TYR A CA 1
ATOM 738 C C . TYR A 1 95 ? 6.598 5.488 -5.855 1.00 89.38 95 TYR A C 1
ATOM 740 O O . TYR A 1 95 ? 6.642 5.452 -4.629 1.00 89.38 95 TYR A O 1
ATOM 748 N N . SER A 1 96 ? 6.071 6.532 -6.502 1.00 89.25 96 SER A N 1
ATOM 749 C CA . SER A 1 96 ? 5.516 7.714 -5.822 1.00 89.25 96 SER A CA 1
ATOM 750 C C . SER A 1 96 ? 4.285 7.391 -4.957 1.00 89.25 96 SER A C 1
ATOM 752 O O . SER A 1 96 ? 4.138 7.928 -3.852 1.00 89.25 96 SER A O 1
ATOM 754 N N . GLU A 1 97 ? 3.422 6.484 -5.427 1.00 90.94 97 GLU A N 1
ATOM 755 C CA . GLU A 1 97 ? 2.253 6.013 -4.678 1.00 90.94 97 GLU A CA 1
ATOM 756 C C . GLU A 1 97 ? 2.688 5.226 -3.422 1.00 90.94 97 GLU A C 1
ATOM 758 O O . GLU A 1 97 ? 2.239 5.554 -2.320 1.00 90.94 97 GLU A O 1
ATOM 763 N N . ARG A 1 98 ? 3.665 4.306 -3.532 1.00 88.44 98 ARG A N 1
ATOM 764 C CA . ARG A 1 98 ? 4.269 3.617 -2.374 1.00 88.44 98 ARG A CA 1
ATOM 765 C C . ARG A 1 98 ? 4.951 4.577 -1.406 1.00 88.44 98 ARG A C 1
ATOM 767 O O . ARG A 1 98 ? 4.705 4.471 -0.213 1.00 88.44 98 ARG A O 1
ATOM 774 N N . GLN A 1 99 ? 5.775 5.517 -1.875 1.00 88.25 99 GLN A N 1
ATOM 775 C CA . GLN A 1 99 ? 6.456 6.476 -0.987 1.00 88.25 99 GLN A CA 1
ATOM 776 C C . GLN A 1 99 ? 5.456 7.334 -0.191 1.00 88.25 99 GLN A C 1
ATOM 778 O O . GLN A 1 99 ? 5.725 7.718 0.945 1.00 88.25 99 GLN A O 1
ATOM 783 N N . THR A 1 100 ? 4.280 7.607 -0.763 1.00 90.56 100 THR A N 1
ATOM 784 C CA . THR A 1 100 ? 3.192 8.309 -0.071 1.00 90.56 100 THR A CA 1
ATOM 785 C C . THR A 1 100 ? 2.500 7.414 0.963 1.00 90.56 100 THR A C 1
ATOM 787 O O . THR A 1 100 ? 2.247 7.878 2.072 1.00 90.56 100 THR A O 1
ATOM 790 N N . LEU A 1 101 ? 2.221 6.147 0.634 1.00 89.25 101 LEU A N 1
ATOM 791 C CA . LEU A 1 101 ? 1.605 5.189 1.563 1.00 89.25 101 LEU A CA 1
ATOM 792 C C . LEU A 1 101 ? 2.547 4.779 2.696 1.00 89.25 101 LEU A C 1
ATOM 794 O O . LEU A 1 101 ? 2.118 4.712 3.839 1.00 89.25 101 LEU A O 1
ATOM 798 N N . GLY A 1 102 ? 3.836 4.588 2.423 1.00 87.06 102 GLY A N 1
ATOM 799 C CA . GLY A 1 102 ? 4.816 4.221 3.442 1.00 87.06 102 GLY A CA 1
ATOM 800 C C . GLY A 1 102 ? 5.022 5.290 4.510 1.00 87.06 102 GLY A C 1
ATOM 801 O O . GLY A 1 102 ? 5.175 4.946 5.675 1.00 87.06 102 GLY A O 1
ATOM 802 N N . ALA A 1 103 ? 4.934 6.571 4.139 1.00 85.69 103 ALA A N 1
ATOM 803 C CA . ALA A 1 103 ? 4.953 7.688 5.086 1.00 85.69 103 ALA A CA 1
ATOM 804 C C . ALA A 1 103 ? 3.662 7.812 5.926 1.00 85.69 103 ALA A C 1
ATOM 806 O O . ALA A 1 103 ? 3.661 8.510 6.939 1.00 85.69 103 ALA A O 1
ATOM 807 N N . ALA A 1 104 ? 2.569 7.163 5.506 1.00 88.75 104 ALA A N 1
ATOM 808 C CA . ALA A 1 104 ? 1.354 7.014 6.305 1.00 88.75 104 ALA A CA 1
ATOM 809 C C . ALA A 1 104 ? 1.448 5.774 7.207 1.00 88.75 104 ALA A C 1
ATOM 811 O O . ALA A 1 104 ? 1.280 5.884 8.416 1.00 88.75 104 ALA A O 1
ATOM 812 N N . PHE A 1 105 ? 1.795 4.615 6.638 1.00 87.38 105 PHE A N 1
ATOM 813 C CA . PHE A 1 105 ? 1.986 3.352 7.356 1.00 87.38 105 PHE A CA 1
ATOM 814 C C . PHE A 1 105 ? 3.020 3.455 8.485 1.00 87.38 105 PHE A C 1
ATOM 816 O O . PHE A 1 105 ? 2.781 2.919 9.560 1.00 87.38 105 PHE A O 1
ATOM 823 N N . SER A 1 106 ? 4.106 4.217 8.309 1.00 84.00 106 SER A N 1
ATOM 824 C CA . SER A 1 106 ? 5.127 4.437 9.348 1.00 84.00 106 SER A CA 1
ATOM 825 C C . SER A 1 106 ? 4.633 5.169 10.605 1.00 84.00 106 SER A C 1
ATOM 827 O O . SER A 1 106 ? 5.421 5.373 11.525 1.00 84.00 106 SER A O 1
ATOM 829 N N . LYS A 1 107 ? 3.366 5.603 10.647 1.00 85.75 107 LYS A N 1
ATOM 830 C CA . LYS A 1 107 ? 2.721 6.200 11.828 1.00 85.75 107 LYS A CA 1
ATOM 831 C C . LYS A 1 107 ? 1.878 5.205 12.634 1.00 85.75 107 LYS A C 1
ATOM 833 O O . LYS A 1 107 ? 1.378 5.563 13.694 1.00 85.75 107 LYS A O 1
ATOM 838 N N . PHE A 1 108 ? 1.731 3.970 12.153 1.00 85.62 108 PHE A N 1
ATOM 839 C CA . PHE A 1 108 ? 0.944 2.913 12.786 1.00 85.62 108 PHE A CA 1
ATOM 840 C C . PHE A 1 108 ? 1.853 1.742 13.163 1.00 85.62 108 PHE A C 1
ATOM 842 O O . PHE A 1 108 ? 2.720 1.342 12.390 1.00 85.62 108 PHE A O 1
ATOM 849 N N . GLN A 1 109 ? 1.659 1.181 14.358 1.00 82.94 109 GLN A N 1
ATOM 850 C CA . GLN A 1 109 ? 2.496 0.082 14.850 1.00 82.94 109 GLN A CA 1
ATOM 851 C C . GLN A 1 109 ? 2.176 -1.259 14.162 1.00 82.94 109 GLN A C 1
ATOM 853 O O . GLN A 1 109 ? 3.064 -2.095 14.005 1.00 82.94 109 GLN A O 1
ATOM 858 N N . SER A 1 110 ? 0.931 -1.444 13.708 1.00 85.44 110 SER A N 1
ATOM 859 C CA . SER A 1 110 ? 0.491 -2.583 12.899 1.00 85.44 110 SER A CA 1
ATOM 860 C C . SER A 1 110 ? -0.487 -2.152 11.801 1.00 85.44 110 SER A C 1
ATOM 862 O O . SER A 1 110 ? -1.079 -1.068 11.858 1.00 85.44 110 SER A O 1
ATOM 864 N N . ILE A 1 111 ? -0.690 -3.037 10.823 1.00 86.94 111 ILE A N 1
ATOM 865 C CA . ILE A 1 111 ? -1.716 -2.892 9.785 1.00 86.94 111 ILE A CA 1
ATOM 866 C C . ILE A 1 111 ? -3.130 -2.821 10.378 1.00 86.94 111 ILE A C 1
ATOM 868 O O . ILE A 1 111 ? -3.972 -2.111 9.848 1.00 86.94 111 ILE A O 1
ATOM 872 N N . ASP A 1 112 ? -3.396 -3.479 11.503 1.00 90.25 112 ASP A N 1
ATOM 873 C CA . ASP A 1 112 ? -4.729 -3.528 12.121 1.00 90.25 112 ASP A CA 1
ATOM 874 C C . ASP A 1 112 ? -5.116 -2.166 12.722 1.00 90.25 112 ASP A C 1
ATOM 876 O O . ASP A 1 112 ? -6.253 -1.719 12.579 1.00 90.25 112 ASP A O 1
ATOM 880 N N . LEU A 1 113 ? -4.146 -1.445 13.303 1.00 90.44 113 LEU A N 1
ATOM 881 C CA . LEU A 1 113 ? -4.327 -0.056 13.746 1.00 90.44 113 LEU A CA 1
ATOM 882 C C . LEU A 1 113 ? -4.541 0.901 12.563 1.00 90.44 113 LEU A C 1
ATOM 884 O O . LEU A 1 113 ? -5.334 1.839 12.663 1.00 90.44 113 LEU A O 1
ATOM 888 N N . PHE A 1 114 ? -3.871 0.660 11.431 1.00 90.88 114 PHE A N 1
ATOM 889 C CA . PHE A 1 114 ? -4.133 1.404 10.198 1.00 90.88 114 PHE A CA 1
ATOM 890 C C . PHE A 1 114 ? -5.534 1.097 9.644 1.00 90.88 114 PHE A C 1
ATOM 892 O O . PHE A 1 114 ? -6.267 2.017 9.290 1.00 90.88 114 PHE A O 1
ATOM 899 N N . GLU A 1 115 ? -5.946 -0.171 9.599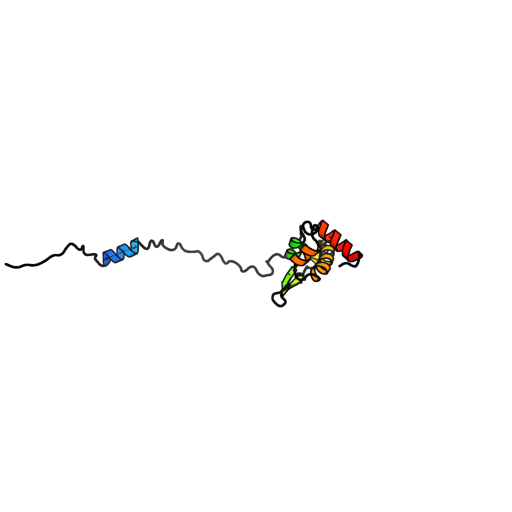 1.00 92.94 115 GLU A N 1
ATOM 900 C CA . GLU A 1 115 ? -7.273 -0.575 9.122 1.00 92.94 115 GLU A CA 1
ATOM 901 C C . GLU A 1 115 ? -8.393 -0.030 10.015 1.00 92.94 115 GLU A C 1
ATOM 903 O O . GLU A 1 115 ? -9.399 0.429 9.479 1.00 92.94 115 GLU A O 1
ATOM 908 N N . ALA A 1 116 ? -8.187 0.049 11.335 1.00 93.88 116 ALA A N 1
ATOM 909 C CA . ALA A 1 116 ? -9.086 0.741 12.260 1.00 93.88 116 ALA A CA 1
ATOM 910 C C . ALA A 1 116 ? -9.176 2.258 11.982 1.00 93.88 116 ALA A C 1
ATOM 912 O O . ALA A 1 116 ? -10.268 2.824 11.952 1.00 93.88 116 ALA A O 1
ATOM 913 N N . ALA A 1 117 ? -8.052 2.930 11.715 1.00 91.69 117 ALA A N 1
ATOM 914 C CA . ALA A 1 117 ? -8.040 4.362 11.395 1.00 91.69 117 ALA A CA 1
ATOM 915 C C . ALA A 1 117 ? -8.578 4.692 9.984 1.00 91.69 117 ALA A C 1
ATOM 917 O O . ALA A 1 117 ? -8.977 5.831 9.717 1.00 91.69 117 ALA A O 1
ATOM 918 N N . PHE A 1 118 ? -8.595 3.718 9.070 1.00 93.25 118 PHE A N 1
ATOM 919 C CA . PHE A 1 118 ? -9.041 3.849 7.676 1.00 93.25 118 PHE A CA 1
ATOM 920 C C . PHE A 1 118 ? -10.208 2.894 7.333 1.00 93.25 118 PHE A C 1
ATOM 922 O O . PHE A 1 118 ? -10.349 2.471 6.179 1.00 93.25 118 PHE A O 1
ATOM 929 N N . VAL A 1 119 ? -11.075 2.592 8.312 1.00 94.12 119 VAL A N 1
ATOM 930 C CA . VAL A 1 119 ? -12.301 1.782 8.144 1.00 94.12 119 VAL A CA 1
ATOM 931 C C . VAL A 1 119 ? -13.101 2.237 6.920 1.00 94.12 119 VAL A C 1
ATOM 933 O O . VAL A 1 119 ? -13.318 3.426 6.704 1.00 94.12 119 VAL A O 1
ATOM 936 N N . GLY A 1 120 ? -13.518 1.274 6.094 1.00 93.25 120 GLY A N 1
ATOM 937 C CA . GLY A 1 120 ? -14.237 1.509 4.835 1.00 93.25 120 GLY A CA 1
ATOM 938 C C . GLY A 1 120 ? -13.350 1.843 3.625 1.00 93.25 120 GLY A C 1
ATOM 939 O O . GLY A 1 120 ? -13.788 1.666 2.490 1.00 93.25 120 GLY A O 1
ATOM 940 N N . TYR A 1 121 ? -12.091 2.252 3.824 1.00 94.12 121 TYR A N 1
ATOM 941 C CA . TYR A 1 121 ? -11.184 2.633 2.731 1.00 94.12 121 TYR A CA 1
ATOM 942 C C . TYR A 1 121 ? -10.161 1.546 2.371 1.00 94.12 121 TYR A C 1
ATOM 944 O O . TYR A 1 121 ? -9.746 1.458 1.214 1.00 94.12 121 TYR A O 1
ATOM 952 N N . THR A 1 122 ? -9.748 0.704 3.323 1.00 93.12 122 THR A N 1
ATOM 953 C CA . THR A 1 122 ? -8.621 -0.235 3.141 1.00 93.12 122 THR A CA 1
ATOM 954 C C . THR A 1 122 ? -8.901 -1.410 2.202 1.00 93.12 122 THR A C 1
ATOM 956 O O . THR A 1 122 ? -7.968 -1.912 1.575 1.00 93.12 122 THR A O 1
ATOM 959 N N . GLY A 1 123 ? -10.163 -1.810 2.020 1.00 90.50 123 GLY A N 1
ATOM 960 C CA . GLY A 1 123 ? -10.545 -2.932 1.147 1.00 90.50 123 GLY A CA 1
ATOM 961 C C . GLY A 1 123 ? -10.214 -2.741 -0.343 1.00 90.50 123 GLY A C 1
ATOM 962 O O . GLY A 1 123 ? -10.149 -3.717 -1.083 1.00 90.50 123 GLY A O 1
ATOM 963 N N . ASN A 1 124 ? -9.959 -1.505 -0.789 1.00 92.94 124 ASN A N 1
ATOM 964 C CA . ASN A 1 124 ? -9.542 -1.182 -2.155 1.00 92.94 124 ASN A CA 1
ATOM 965 C C . ASN A 1 124 ? -8.368 -0.197 -2.123 1.00 92.94 124 ASN A C 1
ATOM 967 O O . ASN A 1 124 ? -8.510 0.931 -1.647 1.00 92.94 124 ASN A O 1
ATOM 971 N N . TYR A 1 125 ? -7.239 -0.589 -2.718 1.00 91.12 125 TYR A N 1
ATOM 972 C CA . TYR A 1 125 ? -6.025 0.223 -2.836 1.00 91.12 125 TYR A CA 1
ATOM 973 C C . TYR A 1 125 ? -6.297 1.654 -3.332 1.00 91.12 125 TYR A C 1
ATOM 975 O O . TYR A 1 125 ? -5.785 2.622 -2.770 1.00 91.12 125 TYR A O 1
ATOM 983 N N . SER A 1 126 ? -7.163 1.813 -4.339 1.00 91.94 126 SER A N 1
ATOM 984 C CA . SER A 1 126 ? -7.502 3.124 -4.912 1.00 91.94 126 SER A CA 1
ATOM 985 C C . SER A 1 126 ? -8.372 3.992 -3.996 1.00 91.94 126 SER A C 1
ATOM 987 O O . SER A 1 126 ? -8.379 5.213 -4.156 1.00 91.94 126 SER A O 1
ATOM 989 N N . SER A 1 127 ? -9.110 3.391 -3.057 1.00 93.62 127 SER A N 1
ATOM 990 C CA . SER A 1 127 ? -9.899 4.115 -2.052 1.00 93.62 127 SER A CA 1
ATOM 991 C C . SER A 1 127 ? -8.985 4.598 -0.923 1.00 93.62 127 SER A C 1
ATOM 993 O O . SER A 1 127 ? -8.850 5.805 -0.708 1.00 93.62 127 SER A O 1
ATOM 995 N N . MET A 1 128 ? -8.234 3.670 -0.318 1.00 94.50 128 MET A N 1
ATOM 996 C CA . MET A 1 128 ? -7.183 3.953 0.664 1.00 94.50 128 MET A CA 1
ATOM 997 C C . MET A 1 128 ? -6.222 5.049 0.187 1.00 94.50 128 MET A C 1
ATOM 999 O O . MET A 1 128 ? -5.961 6.004 0.914 1.00 94.50 128 MET A O 1
ATOM 1003 N N . PHE A 1 129 ? -5.703 4.948 -1.041 1.00 93.88 129 PHE A N 1
ATOM 1004 C CA . PHE A 1 129 ? -4.716 5.900 -1.544 1.00 93.88 129 PHE A CA 1
ATOM 1005 C C . PHE A 1 129 ? -5.281 7.317 -1.735 1.00 93.88 129 PHE A C 1
ATOM 1007 O O . PHE A 1 129 ? -4.574 8.302 -1.496 1.00 93.88 129 PHE A O 1
ATOM 1014 N N . LYS A 1 130 ? -6.561 7.443 -2.116 1.00 94.44 130 LYS A N 1
ATOM 1015 C CA . LYS A 1 130 ? -7.255 8.738 -2.176 1.00 94.44 130 LYS A CA 1
ATOM 1016 C C . LYS A 1 130 ? -7.421 9.342 -0.782 1.00 94.44 130 LYS A C 1
ATOM 1018 O O . LYS A 1 130 ? -7.108 10.518 -0.615 1.00 94.44 130 LYS A O 1
ATOM 1023 N N . GLU A 1 131 ? -7.844 8.550 0.203 1.00 95.44 131 GLU A N 1
ATOM 1024 C CA . GLU A 1 131 ? -8.055 9.009 1.584 1.00 95.44 131 GLU A CA 1
ATOM 1025 C C . GLU A 1 131 ? -6.731 9.389 2.271 1.00 95.44 131 GLU A C 1
ATOM 1027 O O . GLU A 1 131 ? -6.626 10.463 2.861 1.00 95.44 131 GLU A O 1
ATOM 1032 N N . VAL A 1 132 ? -5.665 8.600 2.091 1.00 93.88 132 VAL A N 1
ATOM 1033 C CA . VAL A 1 132 ? -4.301 8.950 2.536 1.00 93.88 132 VAL A CA 1
ATOM 1034 C C . VAL A 1 132 ? -3.824 10.259 1.892 1.00 93.88 132 VAL A C 1
ATOM 1036 O O . VAL A 1 132 ? -3.298 11.138 2.575 1.00 93.88 132 VAL A O 1
ATOM 1039 N N . ARG A 1 133 ? -4.046 10.452 0.584 1.00 93.69 133 ARG A N 1
ATOM 1040 C CA . ARG A 1 133 ? -3.710 11.722 -0.089 1.00 93.69 133 ARG A CA 1
ATOM 1041 C C . ARG A 1 133 ? -4.583 12.898 0.343 1.00 93.69 133 ARG A C 1
ATOM 1043 O O . ARG A 1 133 ? -4.117 14.031 0.246 1.00 93.69 133 ARG A O 1
ATOM 1050 N N . LYS A 1 134 ? -5.816 12.656 0.786 1.00 93.88 134 LYS A N 1
ATOM 1051 C CA . LYS A 1 134 ? -6.711 13.672 1.345 1.00 93.88 134 LYS A CA 1
ATOM 1052 C C . LYS A 1 134 ? -6.210 14.116 2.721 1.00 93.88 134 LYS A C 1
ATOM 1054 O O . LYS A 1 134 ? -5.781 15.261 2.843 1.00 93.88 134 LYS A O 1
ATOM 1059 N N . ARG A 1 135 ? -6.127 13.199 3.691 1.00 93.06 135 ARG A N 1
ATOM 1060 C CA . ARG A 1 135 ? -5.692 13.502 5.067 1.00 93.06 135 ARG A CA 1
ATOM 1061 C C . ARG A 1 135 ? -4.306 14.148 5.120 1.00 93.06 135 ARG A C 1
ATOM 1063 O O . ARG A 1 135 ? -4.102 15.086 5.879 1.00 93.06 135 ARG A O 1
ATOM 1070 N N . LYS A 1 136 ? -3.380 13.738 4.239 1.00 89.56 136 LYS A N 1
ATOM 1071 C CA . LYS A 1 136 ? -2.050 14.365 4.112 1.00 89.56 136 LYS A CA 1
ATOM 1072 C C . LYS A 1 136 ? -2.092 15.846 3.691 1.00 89.56 136 LYS A C 1
ATOM 1074 O O . LYS A 1 136 ? -1.204 16.593 4.084 1.00 89.56 136 LYS A O 1
ATOM 1079 N N . ARG A 1 137 ? -3.077 16.283 2.893 1.00 89.69 137 ARG A N 1
ATOM 1080 C CA . ARG A 1 137 ? -3.275 17.714 2.563 1.00 89.69 137 ARG A CA 1
ATOM 1081 C C . ARG A 1 137 ? -3.972 18.474 3.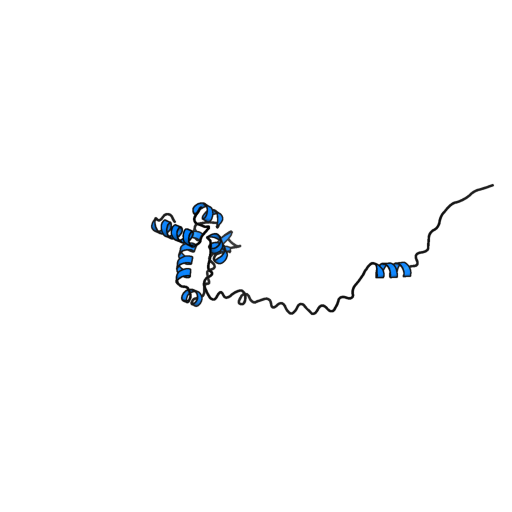687 1.00 89.69 137 ARG A C 1
ATOM 1083 O O . ARG A 1 137 ? -3.739 19.659 3.853 1.00 89.69 137 ARG A O 1
ATOM 1090 N N . GLU A 1 138 ? -4.814 17.783 4.444 1.00 90.50 138 GLU A N 1
ATOM 1091 C CA . GLU A 1 138 ? -5.549 18.322 5.593 1.00 90.50 138 GLU A CA 1
ATOM 1092 C C . GLU A 1 138 ? -4.695 18.345 6.876 1.00 90.50 138 GLU A C 1
ATOM 1094 O O . GLU A 1 138 ? -5.212 18.646 7.943 1.00 90.50 138 GLU A O 1
ATOM 1099 N N . HIS A 1 139 ? -3.404 17.989 6.790 1.00 78.94 139 HIS A N 1
ATOM 1100 C CA . HIS A 1 139 ? -2.464 17.802 7.909 1.00 78.94 139 HIS A CA 1
ATOM 1101 C C . HIS A 1 139 ? -2.893 16.761 8.972 1.00 78.94 139 HIS A C 1
ATOM 1103 O O . HIS A 1 139 ? -2.164 16.521 9.930 1.00 78.94 139 HIS A O 1
ATOM 1109 N N . ASN A 1 140 ? -3.997 16.047 8.735 1.00 73.06 140 ASN A N 1
ATOM 1110 C CA . ASN A 1 140 ? -4.563 14.981 9.568 1.00 73.06 140 ASN A CA 1
ATOM 1111 C C . ASN A 1 140 ? -3.911 13.606 9.305 1.00 73.06 140 ASN A C 1
ATOM 1113 O O . ASN A 1 140 ? -4.589 12.573 9.344 1.00 73.06 140 ASN A O 1
ATOM 1117 N N . LEU A 1 141 ? -2.621 13.589 8.948 1.00 69.38 141 LEU A N 1
ATOM 1118 C CA . LEU A 1 141 ? -1.853 12.366 8.691 1.00 69.38 141 LEU A CA 1
ATOM 1119 C C . LEU A 1 141 ? -0.419 12.479 9.201 1.00 69.38 141 LEU A C 1
ATOM 1121 O O . LEU A 1 141 ? 0.475 12.987 8.481 1.00 69.38 141 LEU A O 1
#

Organism: Aphanomyces astaci (NCBI:txid112090)

Secondary structure (DSSP, 8-state):
--------------HHHHHHHHHHHS-----------TT-----TTTS---SS----SSHHHHHHTTEEE-TTTSSEEE-----HHHHHHTHHHHHHHHHHHHHHTT-SSHHHHHHHTTTTTTSHHHHHHHHHHHHHTT--

Sequence (141 aa):
MALTHETCYGSGLTFDGIVEAVKKCMGIEQPKPVLPPARQRQLSLRECVVTKSIPTARSGRDAWDQWFTACPKSGLFCAIKDFTKDMIKCDRRKYSERQTLGAAFSKFQSIDLFEAAFVGYTGNYSSMFKEVRKRKREHNL